Protein AF-A0A2D6QAM9-F1 (afdb_monomer_lite)

Secondary structure (DSSP, 8-state):
--HHHHTTGGGS-TTTHHHHHHHHHHHHHHHHHHHHHHSTT--HHHIIIIIHHHHHHH-HHHHHHHHHT-SSHHHHHHHHHHHTTS-HHHHHHHHHHTT-

pLDDT: mean 81.24, std 16.33, range [49.38, 95.88]

Sequence (100 aa):
MSIADMGNVDSAPGEVVKFYRELAYDRGAWAVAFMIHASPTRRVSALRDEFYPSVTELGWEAALSRFVGMQDKQELYAAFSSFLGWSIEDQLAILDDLKN

Structure (mmCIF, N/CA/C/O backbone):
data_AF-A0A2D6QAM9-F1
#
_entry.id   AF-A0A2D6QAM9-F1
#
loop_
_atom_site.group_PDB
_atom_site.id
_atom_site.type_symbol
_atom_site.label_atom_id
_atom_site.label_alt_id
_atom_site.label_comp_id
_atom_site.label_asym_id
_atom_site.label_entity_id
_atom_site.label_seq_id
_atom_site.pdbx_PDB_ins_code
_atom_site.Cartn_x
_atom_site.Cartn_y
_atom_site.Cartn_z
_atom_site.occupancy
_atom_site.B_iso_or_equiv
_atom_site.auth_seq_id
_atom_site.auth_comp_id
_atom_site.auth_asym_id
_atom_site.auth_atom_id
_atom_site.pdbx_PDB_model_num
ATOM 1 N N . MET A 1 1 ? 15.622 0.674 -9.657 1.00 49.38 1 MET A N 1
ATOM 2 C CA . MET A 1 1 ? 14.617 -0.402 -9.558 1.00 49.38 1 MET A CA 1
ATOM 3 C C . MET A 1 1 ? 13.330 0.217 -9.060 1.00 49.38 1 MET A C 1
ATOM 5 O O . MET A 1 1 ? 13.398 1.037 -8.149 1.00 49.38 1 MET A O 1
ATOM 9 N N . SER A 1 2 ? 12.203 -0.108 -9.669 1.00 55.38 2 SER A N 1
ATOM 10 C CA . SER A 1 2 ? 10.842 0.307 -9.319 1.00 55.38 2 SER A CA 1
ATOM 11 C C . SER A 1 2 ? 10.026 -0.924 -8.899 1.00 55.38 2 SER A C 1
ATOM 13 O O . SER A 1 2 ? 10.484 -2.048 -9.089 1.00 55.38 2 SER A O 1
ATOM 15 N N . ILE A 1 3 ? 8.825 -0.748 -8.336 1.00 53.31 3 ILE A N 1
ATOM 16 C CA . ILE A 1 3 ? 7.921 -1.894 -8.108 1.00 53.31 3 ILE A CA 1
ATOM 17 C C . ILE A 1 3 ? 7.495 -2.549 -9.427 1.00 53.31 3 ILE A C 1
ATOM 19 O O . ILE A 1 3 ? 7.280 -3.757 -9.459 1.00 53.31 3 ILE A O 1
ATOM 23 N N . ALA A 1 4 ? 7.441 -1.800 -10.531 1.00 57.97 4 ALA A N 1
ATOM 24 C CA . ALA A 1 4 ? 7.148 -2.378 -11.840 1.00 57.97 4 ALA A CA 1
ATOM 25 C C . ALA A 1 4 ? 8.204 -3.421 -12.256 1.00 57.97 4 ALA A C 1
ATOM 27 O O . ALA A 1 4 ? 7.856 -4.453 -12.825 1.00 57.97 4 ALA A O 1
ATOM 28 N N . ASP A 1 5 ? 9.471 -3.210 -11.881 1.00 58.66 5 ASP A N 1
ATOM 29 C CA . ASP A 1 5 ? 10.557 -4.168 -12.135 1.00 58.66 5 ASP A CA 1
ATOM 30 C C . ASP A 1 5 ? 10.408 -5.453 -11.294 1.00 58.66 5 ASP A C 1
ATOM 32 O O . ASP A 1 5 ? 10.977 -6.485 -11.641 1.00 58.66 5 ASP A O 1
ATOM 36 N N . MET A 1 6 ? 9.623 -5.415 -10.207 1.00 56.75 6 MET A N 1
ATOM 37 C CA . MET A 1 6 ? 9.343 -6.574 -9.349 1.00 56.75 6 MET A CA 1
ATOM 38 C C . MET A 1 6 ? 8.220 -7.476 -9.890 1.00 56.75 6 MET A C 1
ATOM 40 O O . MET A 1 6 ? 8.086 -8.623 -9.471 1.00 56.75 6 MET A O 1
ATOM 44 N N . GLY A 1 7 ? 7.408 -6.988 -10.832 1.00 55.06 7 GLY A N 1
ATOM 45 C CA . GLY A 1 7 ? 6.379 -7.800 -11.492 1.00 55.06 7 GLY A CA 1
ATOM 46 C C . GLY A 1 7 ? 6.939 -8.783 -12.528 1.00 55.06 7 GLY A C 1
ATOM 47 O O . GLY A 1 7 ? 6.256 -9.733 -12.892 1.00 55.06 7 GLY A O 1
ATOM 48 N N . ASN A 1 8 ? 8.183 -8.575 -12.978 1.00 55.81 8 ASN A N 1
ATOM 49 C CA . ASN A 1 8 ? 8.857 -9.350 -14.026 1.00 55.81 8 ASN A CA 1
ATOM 50 C C . ASN A 1 8 ? 10.143 -10.014 -13.500 1.00 55.81 8 ASN A C 1
ATOM 52 O O . ASN A 1 8 ? 11.212 -9.880 -14.098 1.00 55.81 8 ASN A O 1
ATOM 56 N N . VAL A 1 9 ? 10.042 -10.736 -12.377 1.00 51.72 9 VAL A N 1
ATOM 57 C CA . VAL A 1 9 ? 11.153 -11.493 -11.752 1.00 51.72 9 VAL A CA 1
ATOM 58 C C . VAL A 1 9 ? 11.946 -12.305 -12.776 1.00 51.72 9 VAL A C 1
ATOM 60 O O . VAL A 1 9 ? 13.174 -12.288 -12.760 1.00 51.72 9 VAL A O 1
ATOM 63 N N . ASP A 1 10 ? 11.245 -12.964 -13.700 1.00 51.81 10 ASP A N 1
ATOM 64 C CA . ASP A 1 10 ? 11.843 -13.862 -14.691 1.00 51.81 10 ASP A CA 1
ATOM 65 C C . ASP A 1 10 ? 12.685 -13.130 -15.754 1.00 51.81 10 ASP A C 1
ATOM 67 O O . ASP A 1 10 ? 13.416 -13.762 -16.511 1.00 51.81 10 ASP A O 1
ATOM 71 N N . SER A 1 11 ? 12.603 -11.796 -15.818 1.00 55.00 11 SER A N 1
ATOM 72 C CA . SER A 1 11 ? 13.316 -10.952 -16.792 1.00 55.00 11 SER A CA 1
ATOM 73 C C . SER A 1 11 ? 14.442 -10.111 -16.171 1.00 55.00 11 SER A C 1
ATOM 75 O O . SER A 1 11 ? 15.108 -9.358 -16.885 1.00 55.00 11 SER A O 1
ATOM 77 N N . ALA A 1 12 ? 14.649 -10.185 -14.852 1.00 54.66 12 ALA A N 1
ATOM 78 C CA . ALA A 1 12 ? 15.607 -9.330 -14.155 1.00 54.66 12 ALA A CA 1
ATOM 79 C C . ALA A 1 12 ? 17.069 -9.798 -14.37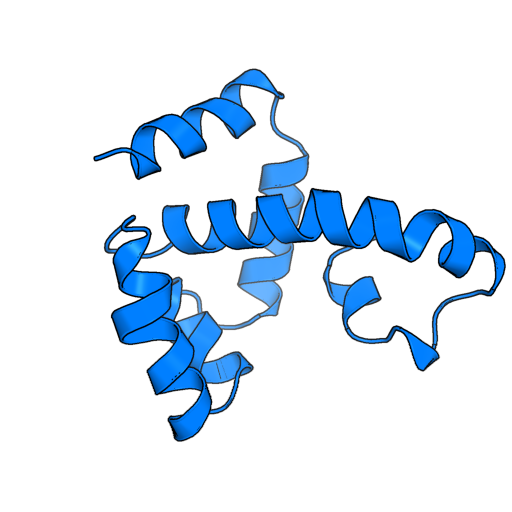4 1.00 54.66 12 ALA A C 1
ATOM 81 O O . ALA A 1 12 ? 17.352 -10.994 -14.271 1.00 54.66 12 ALA A O 1
ATOM 82 N N . PRO A 1 13 ? 18.035 -8.888 -14.634 1.00 53.47 13 PRO A N 1
ATOM 83 C CA . PRO A 1 13 ? 19.449 -9.244 -14.796 1.00 53.47 13 PRO A CA 1
ATOM 84 C C . PRO A 1 13 ? 20.012 -9.986 -13.571 1.00 53.47 13 PRO A C 1
ATOM 86 O O . PRO A 1 13 ? 19.748 -9.598 -12.436 1.00 53.47 13 PRO A O 1
ATOM 89 N N . GLY A 1 14 ? 20.837 -11.018 -13.778 1.00 55.44 14 GLY A N 1
ATOM 90 C CA . GLY A 1 14 ? 21.274 -11.954 -12.725 1.00 55.44 14 GLY A CA 1
ATOM 91 C C . GLY A 1 14 ? 21.951 -11.345 -11.483 1.00 55.44 14 GLY A C 1
ATOM 92 O O . GLY A 1 14 ? 21.875 -11.932 -10.407 1.00 55.44 14 GLY A O 1
ATOM 93 N N . GLU A 1 15 ? 22.557 -10.157 -11.578 1.00 55.06 15 GLU A N 1
ATOM 94 C CA . GLU A 1 15 ? 23.135 -9.453 -10.417 1.00 55.06 15 GLU A CA 1
ATOM 95 C C . GLU A 1 15 ? 22.072 -8.848 -9.481 1.00 55.06 15 GLU A C 1
ATOM 97 O O . GLU A 1 15 ? 22.297 -8.703 -8.279 1.00 55.06 15 GLU A O 1
ATOM 102 N N . VAL A 1 16 ? 20.881 -8.555 -10.011 1.00 51.12 16 VAL A N 1
ATOM 103 C CA . VAL A 1 16 ? 19.742 -7.995 -9.272 1.00 51.12 16 VAL A CA 1
ATOM 104 C C . VAL A 1 16 ? 19.087 -9.045 -8.370 1.00 51.12 16 VAL A C 1
ATOM 106 O O . VAL A 1 16 ? 18.604 -8.710 -7.289 1.00 51.12 16 VAL A O 1
ATOM 109 N N . VAL A 1 17 ? 19.148 -10.325 -8.753 1.00 52.94 17 VAL A N 1
ATOM 110 C CA . VAL A 1 17 ? 18.542 -11.464 -8.036 1.00 52.94 17 VAL A CA 1
ATOM 111 C C . VAL A 1 17 ? 19.042 -11.578 -6.590 1.00 52.94 17 VAL A C 1
ATOM 113 O O . VAL A 1 17 ? 18.275 -11.931 -5.696 1.00 52.94 17 VAL A O 1
ATOM 116 N N . LYS A 1 18 ? 20.310 -11.229 -6.328 1.00 51.66 18 LYS A N 1
ATOM 117 C CA . LYS A 1 18 ? 20.921 -11.354 -4.994 1.00 51.66 18 LYS A CA 1
ATOM 118 C C . LYS A 1 18 ? 20.320 -10.390 -3.965 1.00 51.66 18 LYS A C 1
ATOM 120 O O . LYS A 1 18 ? 20.149 -10.770 -2.813 1.00 51.66 18 LYS A O 1
ATOM 125 N N . PHE A 1 19 ? 19.974 -9.177 -4.389 1.00 50.94 19 PHE A N 1
ATOM 126 C CA . PHE A 1 19 ? 19.346 -8.157 -3.538 1.00 50.94 19 PHE A CA 1
ATOM 127 C C . PHE A 1 19 ? 17.827 -8.102 -3.717 1.00 50.94 19 PHE A C 1
ATOM 129 O O . PHE A 1 19 ? 17.142 -7.394 -2.985 1.00 50.94 19 PHE A O 1
ATOM 136 N N . TYR A 1 20 ? 17.293 -8.869 -4.671 1.00 53.59 20 TYR A N 1
ATOM 137 C CA . TYR A 1 20 ? 15.881 -8.900 -5.028 1.00 53.59 20 TYR A CA 1
ATOM 138 C C . TYR A 1 20 ? 14.988 -9.208 -3.833 1.00 53.59 20 TYR A C 1
ATOM 140 O O . TYR A 1 20 ? 13.964 -8.568 -3.652 1.00 53.59 20 TYR A O 1
ATOM 148 N N . ARG A 1 21 ? 15.393 -10.156 -2.985 1.00 53.44 21 ARG A N 1
ATOM 149 C CA . ARG A 1 21 ? 14.625 -10.546 -1.802 1.00 53.44 21 ARG A CA 1
ATOM 150 C C . ARG A 1 21 ? 14.540 -9.408 -0.783 1.00 53.44 21 ARG A C 1
ATOM 152 O O . ARG A 1 21 ? 13.449 -9.096 -0.334 1.00 53.44 21 ARG A O 1
ATOM 159 N N . GLU A 1 22 ? 15.662 -8.784 -0.443 1.00 55.59 22 GLU A N 1
ATOM 160 C CA . GLU A 1 22 ? 15.716 -7.684 0.534 1.00 55.59 22 GLU A CA 1
ATOM 161 C C . GLU A 1 22 ? 14.977 -6.448 0.010 1.00 55.59 22 GLU A C 1
ATOM 163 O O . GLU A 1 22 ? 14.102 -5.917 0.686 1.00 55.59 22 GLU A O 1
ATOM 168 N N . LEU A 1 23 ? 15.209 -6.081 -1.256 1.00 58.62 23 LEU A N 1
ATOM 169 C CA . LEU A 1 23 ? 14.472 -5.010 -1.927 1.00 58.62 23 LEU A CA 1
ATOM 170 C C . LEU A 1 23 ? 12.977 -5.316 -2.022 1.00 58.62 23 LEU A C 1
ATOM 172 O O . LEU A 1 23 ? 12.172 -4.407 -1.849 1.00 58.62 23 LEU A O 1
ATOM 176 N N . ALA A 1 24 ? 12.592 -6.567 -2.277 1.00 60.69 24 ALA A N 1
ATOM 177 C CA . ALA A 1 24 ? 11.193 -6.961 -2.345 1.00 60.69 24 ALA A CA 1
ATOM 178 C C . ALA A 1 24 ? 10.513 -6.967 -0.976 1.00 60.69 24 ALA A C 1
ATOM 180 O O . ALA A 1 24 ? 9.351 -6.581 -0.894 1.00 60.69 24 ALA A O 1
ATOM 181 N N . TYR A 1 25 ? 11.207 -7.372 0.089 1.00 58.97 25 TYR A N 1
ATOM 182 C CA . TYR A 1 25 ? 10.654 -7.348 1.443 1.00 58.97 25 TYR A CA 1
ATOM 183 C C . TYR A 1 25 ? 10.525 -5.917 1.974 1.00 58.97 25 TYR A C 1
ATOM 185 O O . TYR A 1 25 ? 9.453 -5.566 2.466 1.00 58.97 25 TYR A O 1
ATOM 193 N N . ASP A 1 26 ? 11.540 -5.071 1.791 1.00 68.69 26 ASP A N 1
ATOM 194 C CA . ASP A 1 26 ? 11.490 -3.680 2.253 1.00 68.69 26 ASP A CA 1
ATOM 195 C C . ASP A 1 26 ? 10.483 -2.859 1.442 1.00 68.69 26 ASP A C 1
ATOM 197 O O . ASP A 1 26 ? 9.623 -2.170 1.993 1.00 68.69 26 ASP A O 1
ATOM 201 N N . ARG A 1 27 ? 10.525 -2.964 0.109 1.00 79.31 27 ARG A N 1
ATOM 202 C CA . ARG A 1 27 ? 9.597 -2.219 -0.754 1.00 79.31 27 ARG A CA 1
ATOM 203 C C . ARG A 1 27 ? 8.202 -2.807 -0.740 1.00 79.31 27 ARG A C 1
ATOM 205 O O . ARG A 1 27 ? 7.251 -2.056 -0.896 1.00 79.31 27 ARG A O 1
ATOM 212 N N . GLY A 1 28 ? 8.069 -4.116 -0.549 1.00 82.56 28 GLY A N 1
ATOM 213 C CA . GLY A 1 28 ? 6.779 -4.785 -0.425 1.00 82.56 28 GLY A CA 1
ATOM 214 C C . GLY A 1 28 ? 6.044 -4.366 0.843 1.00 82.56 28 GLY A C 1
ATOM 215 O O . GLY A 1 28 ? 4.858 -4.056 0.776 1.00 82.56 28 GLY A O 1
ATOM 216 N N . ALA A 1 29 ? 6.744 -4.269 1.978 1.00 88.75 29 ALA A N 1
ATOM 217 C CA . ALA A 1 29 ? 6.155 -3.754 3.213 1.00 88.75 29 ALA A CA 1
ATOM 218 C C . ALA A 1 29 ? 5.679 -2.302 3.046 1.00 88.75 29 ALA A C 1
ATOM 220 O O . ALA A 1 29 ? 4.532 -1.984 3.371 1.00 88.75 29 ALA A O 1
ATOM 221 N N . TRP A 1 30 ? 6.517 -1.443 2.457 1.00 91.69 30 TRP A N 1
ATOM 222 C CA . TRP A 1 30 ? 6.138 -0.065 2.150 1.00 91.69 30 TRP A CA 1
ATOM 223 C C . TRP A 1 30 ? 5.003 0.037 1.131 1.00 91.69 30 TRP A C 1
ATOM 225 O O . TRP A 1 30 ? 4.140 0.893 1.286 1.00 91.69 30 TRP A O 1
ATOM 235 N N . ALA A 1 31 ? 4.950 -0.842 0.128 1.00 90.19 31 ALA A N 1
ATOM 236 C CA . ALA A 1 31 ? 3.857 -0.882 -0.840 1.00 90.19 31 ALA A CA 1
ATOM 237 C C . ALA A 1 31 ? 2.522 -1.179 -0.160 1.00 90.19 31 ALA A C 1
ATOM 239 O O . ALA A 1 31 ? 1.534 -0.507 -0.433 1.00 90.19 31 ALA A O 1
ATOM 240 N N . VAL A 1 32 ? 2.498 -2.150 0.758 1.00 92.00 32 VAL A N 1
ATOM 241 C CA . VAL A 1 32 ? 1.294 -2.488 1.525 1.00 92.00 32 VAL A CA 1
ATOM 242 C C . VAL A 1 32 ? 0.875 -1.321 2.417 1.00 92.00 32 VAL A C 1
ATOM 244 O O . VAL A 1 32 ? -0.292 -0.935 2.396 1.00 92.00 32 VAL A O 1
ATOM 247 N N . ALA A 1 33 ? 1.811 -0.721 3.158 1.00 93.94 33 ALA A N 1
ATOM 248 C CA . ALA A 1 33 ? 1.523 0.443 3.995 1.00 93.94 33 ALA A CA 1
ATOM 249 C C . ALA A 1 33 ? 0.980 1.620 3.167 1.00 93.94 33 ALA A C 1
ATOM 251 O O . ALA A 1 33 ? -0.042 2.207 3.518 1.00 93.94 33 ALA A O 1
ATOM 252 N N . PHE A 1 34 ? 1.614 1.910 2.030 1.00 94.00 34 PHE A N 1
ATOM 253 C CA . PHE A 1 34 ? 1.189 2.951 1.104 1.00 94.00 34 PHE A CA 1
ATOM 254 C C . PHE A 1 34 ? -0.192 2.665 0.508 1.00 94.00 34 PHE A C 1
ATOM 256 O O . PHE A 1 34 ? -1.035 3.553 0.491 1.00 94.00 34 PHE A O 1
ATOM 263 N N . MET A 1 35 ? -0.462 1.430 0.073 1.00 94.38 35 MET A N 1
ATOM 264 C CA . MET A 1 35 ? -1.778 1.030 -0.438 1.00 94.38 35 MET A CA 1
ATOM 265 C C . MET A 1 35 ? -2.879 1.250 0.599 1.00 94.38 35 MET A C 1
ATOM 267 O O . MET A 1 35 ? -3.938 1.773 0.264 1.00 94.38 35 MET A O 1
ATOM 271 N N . ILE A 1 36 ? -2.639 0.875 1.859 1.00 95.12 36 ILE A N 1
ATOM 272 C CA . ILE A 1 36 ? -3.613 1.104 2.930 1.00 95.12 36 ILE A CA 1
ATOM 273 C C . ILE A 1 36 ? -3.776 2.610 3.164 1.00 95.12 36 ILE A C 1
ATOM 275 O O . ILE A 1 36 ? -4.904 3.085 3.213 1.00 95.12 36 ILE A O 1
ATOM 279 N N . HIS A 1 37 ? -2.689 3.376 3.250 1.00 95.06 37 HIS A N 1
ATOM 280 C CA . HIS A 1 37 ? -2.746 4.826 3.466 1.00 95.06 37 HIS A CA 1
ATOM 281 C C . HIS A 1 37 ? -3.453 5.585 2.325 1.00 95.06 37 HIS A C 1
ATOM 283 O O . HIS A 1 37 ? -4.181 6.551 2.572 1.00 95.06 37 HIS A O 1
ATOM 289 N N . ALA A 1 38 ? -3.261 5.137 1.083 1.00 93.69 38 ALA A N 1
ATOM 290 C CA . ALA A 1 38 ? -3.921 5.672 -0.104 1.00 93.69 38 ALA A CA 1
ATOM 291 C C . ALA A 1 38 ? -5.396 5.252 -0.198 1.00 93.69 38 ALA A C 1
ATOM 293 O O . ALA A 1 38 ? -6.189 5.951 -0.824 1.00 93.69 38 ALA A O 1
ATOM 294 N N . SER A 1 39 ? -5.777 4.131 0.426 1.00 93.75 39 SER A N 1
ATOM 295 C CA . SER A 1 39 ? -7.168 3.681 0.428 1.00 93.75 39 SER A CA 1
ATOM 296 C C . SER A 1 39 ? -8.081 4.690 1.142 1.00 93.75 39 SER A C 1
ATOM 298 O O . SER A 1 39 ? -7.676 5.292 2.143 1.00 93.75 39 SER A O 1
ATOM 300 N N . PRO A 1 40 ? -9.346 4.838 0.709 1.00 90.88 40 PRO A N 1
ATOM 301 C CA . PRO A 1 40 ? -10.291 5.750 1.354 1.00 90.88 40 PRO A CA 1
ATOM 302 C C . PRO A 1 40 ? -10.514 5.464 2.842 1.00 90.88 40 PRO A C 1
ATOM 304 O O . PRO A 1 40 ? -10.810 6.375 3.611 1.00 90.88 40 PRO A O 1
ATOM 307 N N . THR A 1 41 ? -10.406 4.197 3.252 1.00 90.62 41 THR A N 1
ATOM 308 C CA . THR A 1 41 ? -10.681 3.780 4.630 1.00 90.62 41 THR A CA 1
ATOM 309 C C . THR A 1 41 ? -9.471 3.933 5.539 1.00 90.62 41 THR A C 1
ATOM 311 O O . THR A 1 41 ? -9.664 4.087 6.739 1.00 90.62 41 THR A O 1
ATOM 314 N N . ARG A 1 42 ? -8.246 3.876 4.994 1.00 92.62 42 ARG A N 1
ATOM 315 C CA . ARG A 1 42 ? -6.977 3.871 5.746 1.00 92.62 42 ARG A CA 1
ATOM 316 C C . ARG A 1 42 ? -6.873 2.789 6.819 1.00 92.62 42 ARG A C 1
ATOM 318 O O . ARG A 1 42 ? -6.087 2.902 7.752 1.00 92.62 42 ARG A O 1
ATOM 325 N N . ARG A 1 43 ? -7.644 1.710 6.684 1.00 91.88 43 ARG A N 1
ATOM 326 C CA . ARG A 1 43 ? -7.723 0.649 7.693 1.00 91.88 43 ARG A CA 1
ATOM 327 C C . ARG A 1 43 ? -6.999 -0.596 7.232 1.00 91.88 43 ARG A C 1
ATOM 329 O O . ARG A 1 43 ? -7.302 -1.150 6.178 1.00 91.88 43 ARG A O 1
ATOM 336 N N . VAL A 1 44 ? -6.136 -1.123 8.096 1.00 92.69 44 VAL A N 1
ATOM 337 C CA . VAL A 1 44 ? -5.456 -2.406 7.862 1.00 92.69 44 VAL A CA 1
ATOM 338 C C . VAL A 1 44 ? -6.467 -3.537 7.640 1.00 92.69 44 VAL A C 1
ATOM 340 O O . VAL A 1 44 ? -6.252 -4.402 6.792 1.00 92.69 44 VAL A O 1
ATOM 343 N N . SER A 1 45 ? -7.609 -3.515 8.340 1.00 93.62 45 SER A N 1
ATOM 344 C CA . SER A 1 45 ? -8.656 -4.526 8.147 1.00 93.62 45 SER A CA 1
ATOM 345 C C . SER A 1 45 ? -9.255 -4.502 6.740 1.00 93.62 45 SER A C 1
ATOM 347 O O . SER A 1 45 ? -9.581 -5.566 6.228 1.00 93.62 45 SER A O 1
ATOM 349 N N . ALA A 1 46 ? -9.337 -3.342 6.078 1.00 93.88 46 ALA A N 1
ATOM 350 C CA . ALA A 1 46 ? -9.887 -3.233 4.725 1.00 93.88 46 ALA A CA 1
ATOM 351 C C . ALA A 1 46 ? -9.017 -3.952 3.680 1.00 93.88 46 ALA A C 1
ATOM 353 O O . ALA A 1 46 ? -9.536 -4.488 2.704 1.00 93.88 46 ALA A O 1
ATOM 354 N N . LEU A 1 47 ? -7.704 -4.072 3.910 1.00 93.19 47 LEU A N 1
ATOM 355 C CA . LEU A 1 47 ? -6.852 -4.898 3.051 1.00 93.19 47 LEU A CA 1
ATOM 356 C C . LEU A 1 47 ? -7.298 -6.374 3.077 1.00 93.19 47 LEU A C 1
ATOM 358 O O . LEU A 1 47 ? -7.362 -7.033 2.040 1.00 93.19 47 LEU A O 1
ATOM 362 N N . ARG A 1 48 ? -7.633 -6.894 4.265 1.00 93.50 48 ARG A N 1
ATOM 363 C CA . ARG A 1 48 ? -8.112 -8.273 4.452 1.00 93.50 48 ARG A CA 1
ATOM 364 C C . ARG A 1 48 ? -9.556 -8.457 3.995 1.00 93.50 48 ARG A C 1
ATOM 366 O O . ARG A 1 48 ? -9.851 -9.440 3.326 1.00 93.50 48 ARG A O 1
ATOM 373 N N . ASP A 1 49 ? -10.426 -7.541 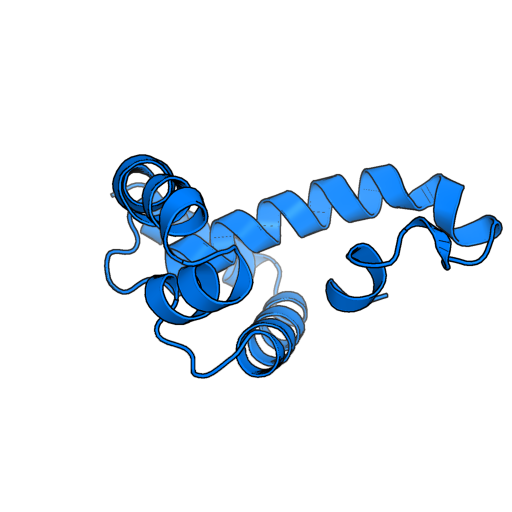4.397 1.00 95.12 49 ASP A N 1
ATOM 374 C CA . ASP A 1 49 ? -11.878 -7.700 4.308 1.00 95.12 49 ASP A CA 1
ATOM 375 C C . ASP A 1 49 ? -12.449 -7.211 2.971 1.00 95.12 49 ASP A C 1
ATOM 377 O O . ASP A 1 49 ? -13.537 -7.635 2.589 1.00 95.12 49 ASP A O 1
ATOM 381 N N . GLU A 1 50 ? -11.725 -6.351 2.248 1.00 94.81 50 GLU A N 1
ATOM 382 C CA . GLU A 1 50 ? -12.195 -5.739 0.999 1.00 94.81 50 GLU A CA 1
ATOM 383 C C . GLU A 1 50 ? -11.250 -6.044 -0.171 1.00 94.81 50 GLU A C 1
ATOM 385 O O . GLU A 1 50 ? -11.680 -6.610 -1.179 1.00 94.81 50 GLU A O 1
ATOM 390 N N . PHE A 1 51 ? -9.951 -5.735 -0.042 1.00 95.06 51 PHE A N 1
ATOM 391 C CA . PHE A 1 51 ? -9.006 -5.888 -1.154 1.00 95.06 51 PHE A CA 1
ATOM 392 C C . PHE A 1 51 ? -8.828 -7.351 -1.578 1.00 95.06 51 PHE A C 1
ATOM 394 O O . PHE A 1 51 ? -9.141 -7.680 -2.722 1.00 95.06 51 PHE A O 1
ATOM 401 N N . TYR A 1 52 ? -8.374 -8.248 -0.694 1.00 93.94 52 TYR A N 1
ATOM 402 C CA . TYR A 1 52 ? -8.116 -9.644 -1.086 1.00 93.94 52 TYR A CA 1
ATOM 403 C C . TYR A 1 52 ? -9.350 -10.388 -1.635 1.00 93.94 52 TYR A C 1
ATOM 405 O O . TYR A 1 52 ? -9.202 -11.090 -2.640 1.00 93.94 52 TYR A O 1
ATOM 413 N N . PRO A 1 53 ? -10.566 -10.227 -1.073 1.00 95.88 53 PRO A N 1
ATOM 414 C CA . PRO A 1 53 ? -11.776 -10.760 -1.694 1.00 95.88 53 PRO A CA 1
ATOM 415 C C . PRO A 1 53 ? -11.986 -10.223 -3.115 1.00 95.88 53 PRO A C 1
ATOM 417 O O . PRO A 1 53 ? -12.178 -11.008 -4.043 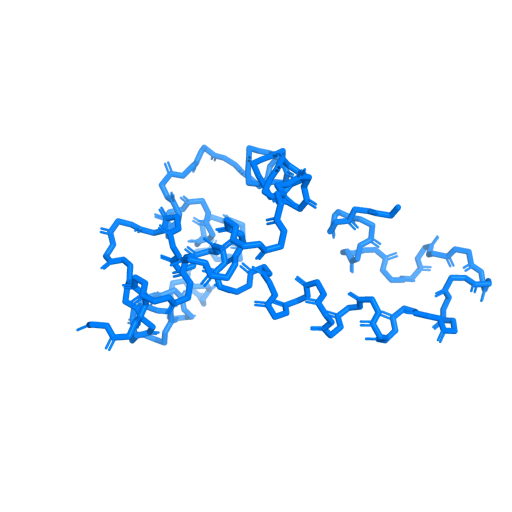1.00 95.88 53 PRO A O 1
ATOM 420 N N . SER A 1 54 ? -11.838 -8.909 -3.319 1.00 94.69 54 SER A N 1
ATOM 421 C CA . SER A 1 54 ? -12.026 -8.292 -4.638 1.00 94.69 54 SER A CA 1
ATOM 422 C C . SER A 1 54 ? -11.001 -8.744 -5.685 1.00 94.69 54 SER A C 1
ATOM 424 O O . SER A 1 54 ? -11.331 -8.795 -6.867 1.00 94.69 54 SER A O 1
ATOM 426 N N . VAL A 1 55 ? -9.787 -9.146 -5.280 1.00 94.12 55 VAL A N 1
ATOM 427 C CA . VAL A 1 55 ? -8.784 -9.725 -6.195 1.00 94.12 55 VAL A CA 1
ATOM 428 C C . VAL A 1 55 ? -9.302 -11.013 -6.836 1.00 94.12 55 VAL A C 1
ATOM 430 O O . VAL A 1 55 ? -9.049 -11.250 -8.017 1.00 94.12 55 VAL A O 1
ATOM 433 N N . THR A 1 56 ? -10.052 -11.823 -6.085 1.00 89.69 56 THR A N 1
ATOM 434 C CA . THR A 1 56 ? -10.630 -13.079 -6.592 1.00 89.69 56 THR A CA 1
ATOM 435 C C . THR A 1 56 ? -11.729 -12.816 -7.624 1.00 89.69 56 THR A C 1
ATOM 437 O O . THR A 1 56 ? -11.894 -13.591 -8.561 1.00 89.69 56 THR A O 1
ATOM 440 N N . GLU A 1 57 ? -12.464 -11.713 -7.473 1.00 91.44 57 GLU A N 1
ATOM 441 C CA . GLU A 1 57 ? -13.604 -11.362 -8.327 1.00 91.44 57 GLU A CA 1
ATOM 442 C C . GLU A 1 57 ? -13.210 -10.549 -9.568 1.00 91.44 57 GLU A C 1
ATOM 444 O O . GLU A 1 57 ? -13.733 -10.780 -10.656 1.00 91.44 57 GLU A O 1
ATOM 449 N N . LEU A 1 58 ? -12.302 -9.583 -9.410 1.00 92.00 58 LEU A N 1
ATOM 450 C CA . LEU A 1 58 ? -11.982 -8.566 -10.420 1.00 92.00 58 LEU A CA 1
ATOM 451 C C . LEU A 1 58 ? -10.620 -8.786 -11.089 1.00 92.00 58 LEU A C 1
ATOM 453 O O . LEU A 1 58 ? -10.306 -8.139 -12.088 1.00 92.00 58 LEU A O 1
ATOM 457 N N . GLY A 1 59 ? -9.794 -9.668 -10.528 1.00 90.69 59 GLY A N 1
ATOM 458 C CA . GLY A 1 59 ? -8.371 -9.719 -10.830 1.00 90.69 59 GLY A CA 1
ATOM 459 C C . GLY A 1 59 ? -7.591 -8.606 -10.123 1.00 90.69 59 GLY A C 1
ATOM 460 O O . GLY A 1 59 ? -8.138 -7.598 -9.670 1.00 90.69 59 GLY A O 1
ATOM 461 N N . TRP A 1 60 ? -6.277 -8.803 -10.016 1.00 87.81 60 TR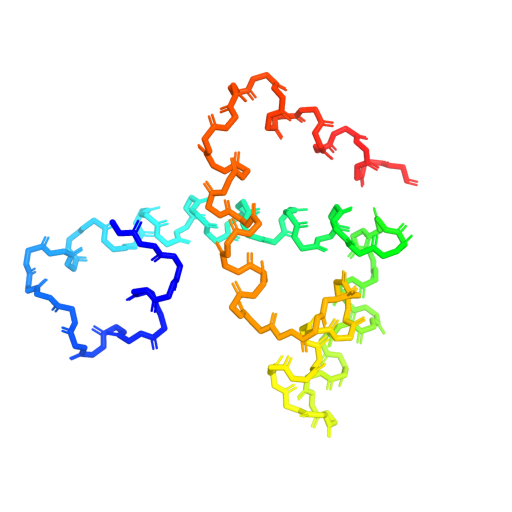P A N 1
ATOM 462 C CA . TRP A 1 60 ? -5.413 -7.983 -9.162 1.00 87.81 60 TRP A CA 1
ATOM 463 C C . TRP A 1 60 ? -5.400 -6.492 -9.541 1.00 87.81 60 TRP A C 1
ATOM 465 O O . TRP A 1 60 ? -5.501 -5.647 -8.658 1.00 87.81 60 TRP A O 1
ATOM 475 N N . GLU A 1 61 ? -5.314 -6.155 -10.833 1.00 89.25 61 GLU A N 1
ATOM 476 C CA . GLU A 1 61 ? -5.147 -4.762 -11.282 1.00 89.25 61 GLU A CA 1
ATOM 477 C C . GLU A 1 61 ? -6.401 -3.927 -11.022 1.00 89.25 61 GLU A C 1
ATOM 479 O O . GLU A 1 61 ? -6.319 -2.832 -10.471 1.00 89.25 61 GLU A O 1
ATOM 484 N N . ALA A 1 62 ? -7.573 -4.468 -11.360 1.00 91.00 62 ALA A N 1
ATOM 485 C CA . ALA A 1 62 ? -8.844 -3.789 -11.139 1.00 91.00 62 ALA A CA 1
ATOM 486 C C . ALA A 1 62 ? -9.179 -3.681 -9.642 1.00 91.00 62 ALA A C 1
ATOM 488 O O . ALA A 1 62 ? -9.669 -2.643 -9.195 1.00 91.00 62 ALA A O 1
ATOM 489 N N . ALA A 1 63 ? -8.877 -4.723 -8.859 1.00 94.38 63 ALA A N 1
ATOM 490 C CA . ALA A 1 63 ? -9.002 -4.693 -7.404 1.00 94.38 63 ALA A CA 1
ATOM 491 C C . ALA A 1 63 ? -8.105 -3.618 -6.775 1.00 94.38 63 ALA A C 1
ATOM 493 O O . ALA A 1 63 ? -8.546 -2.881 -5.896 1.00 94.38 63 ALA A O 1
ATOM 494 N N . LEU A 1 64 ? -6.866 -3.493 -7.258 1.00 91.75 64 LEU A N 1
ATOM 495 C CA . LEU A 1 64 ? -5.905 -2.503 -6.788 1.00 91.75 64 LEU A CA 1
ATOM 496 C C . LEU A 1 64 ? -6.383 -1.080 -7.063 1.00 91.75 64 LEU A C 1
ATOM 498 O O . LEU A 1 64 ? -6.544 -0.318 -6.113 1.00 91.75 64 LEU A O 1
ATOM 502 N N . SER A 1 65 ? -6.666 -0.750 -8.328 1.00 92.69 65 SER A N 1
ATOM 503 C CA . SER A 1 65 ? -7.195 0.560 -8.734 1.00 92.69 65 SER A CA 1
ATOM 504 C C . SER A 1 65 ? -8.411 0.955 -7.901 1.00 92.69 65 SER A C 1
ATOM 506 O O . SER A 1 65 ? -8.479 2.059 -7.361 1.00 92.69 65 SER A O 1
ATOM 508 N N . ARG A 1 66 ? -9.346 0.015 -7.714 1.00 94.06 66 ARG A N 1
ATOM 509 C CA . ARG A 1 66 ? -10.540 0.229 -6.895 1.00 94.06 66 ARG A CA 1
ATOM 510 C C . ARG A 1 66 ? -10.205 0.489 -5.426 1.00 94.06 66 ARG A C 1
ATOM 512 O O . ARG A 1 66 ? -10.804 1.378 -4.831 1.00 94.06 66 ARG A O 1
ATOM 519 N N . PHE A 1 67 ? -9.296 -0.286 -4.842 1.00 94.81 67 PHE A N 1
ATOM 520 C CA . PHE A 1 67 ? -8.957 -0.195 -3.423 1.00 94.81 67 PHE A CA 1
ATOM 521 C C . PHE A 1 67 ? -8.248 1.117 -3.069 1.00 94.81 67 PHE A C 1
ATOM 523 O O . PHE A 1 67 ? -8.554 1.716 -2.040 1.00 94.81 67 PHE A O 1
ATOM 530 N N . VAL A 1 68 ? -7.342 1.588 -3.931 1.00 94.12 68 VAL A N 1
ATOM 531 C CA . VAL A 1 68 ? -6.605 2.847 -3.716 1.00 94.12 68 VAL A CA 1
ATOM 532 C C . VAL A 1 68 ? -7.296 4.077 -4.317 1.00 94.12 68 VAL A C 1
ATOM 534 O O . VAL A 1 68 ? -6.828 5.193 -4.127 1.00 94.12 68 VAL A O 1
ATOM 537 N N . GLY A 1 69 ? -8.402 3.894 -5.048 1.00 92.94 69 GLY A N 1
ATOM 538 C CA . GLY A 1 69 ? -9.129 4.986 -5.702 1.00 92.94 69 GLY A CA 1
ATOM 539 C C . GLY A 1 69 ? -8.376 5.639 -6.868 1.00 92.94 69 GLY A C 1
ATOM 540 O O . GLY A 1 69 ? -8.623 6.806 -7.165 1.00 92.94 69 GLY A O 1
ATOM 541 N N . MET A 1 70 ? -7.469 4.907 -7.517 1.00 93.06 70 MET A N 1
ATOM 542 C CA . MET A 1 70 ? -6.656 5.375 -8.649 1.00 93.06 70 MET A CA 1
ATOM 543 C C . MET A 1 70 ? -7.152 4.759 -9.960 1.00 93.06 70 MET A C 1
ATOM 545 O O . MET A 1 70 ? -7.788 3.705 -9.960 1.00 93.06 70 MET A O 1
ATOM 549 N N . GLN A 1 71 ? -6.876 5.414 -11.087 1.00 89.81 71 GLN A N 1
ATOM 550 C CA . GLN A 1 71 ? -7.327 4.974 -12.408 1.00 89.81 71 GLN A CA 1
ATOM 551 C C . GLN A 1 71 ? -6.695 3.634 -12.795 1.00 89.81 71 GLN A C 1
ATOM 553 O O . GLN A 1 71 ? -7.389 2.708 -13.217 1.00 89.81 71 GLN A O 1
ATOM 558 N N . ASP A 1 72 ? -5.385 3.499 -12.606 1.00 85.00 72 ASP A N 1
ATOM 559 C CA . ASP A 1 72 ? -4.620 2.323 -13.009 1.00 85.00 72 ASP A CA 1
ATOM 560 C C . ASP A 1 72 ? -3.388 2.080 -12.119 1.00 85.00 72 ASP A C 1
ATOM 562 O O . ASP A 1 72 ? -3.046 2.851 -11.216 1.00 85.00 72 ASP A O 1
ATOM 566 N N . LYS A 1 73 ? -2.702 0.961 -12.375 1.00 82.00 73 LYS A N 1
ATOM 567 C CA . LYS A 1 73 ? -1.462 0.600 -11.675 1.00 82.00 73 LYS A CA 1
ATOM 568 C C . LYS A 1 73 ? -0.315 1.575 -11.962 1.00 82.00 73 LYS A C 1
ATOM 570 O O . LYS A 1 73 ? 0.610 1.655 -11.161 1.00 82.00 73 LYS A O 1
ATOM 575 N N . GLN A 1 74 ? -0.333 2.291 -13.086 1.00 83.44 74 GLN A N 1
ATOM 576 C CA . GLN A 1 74 ? 0.712 3.243 -13.453 1.00 83.44 74 GLN A CA 1
ATOM 577 C C . GLN A 1 74 ? 0.632 4.490 -12.572 1.00 83.44 74 GLN A C 1
ATOM 579 O O . GLN A 1 74 ? 1.669 4.953 -12.096 1.00 83.44 74 GLN A O 1
ATOM 584 N N . GLU A 1 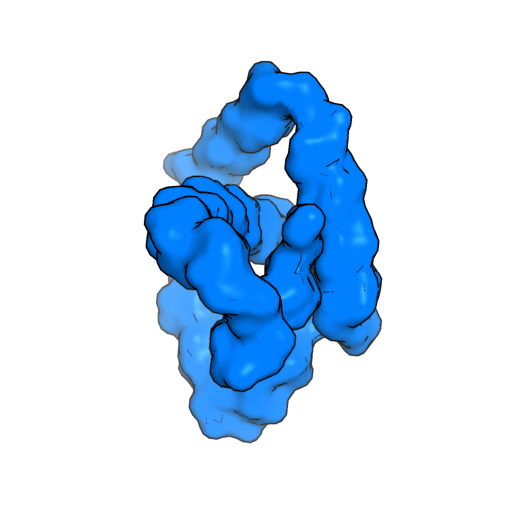75 ? -0.577 4.978 -12.293 1.00 87.88 75 GLU A N 1
ATOM 585 C CA . GLU A 1 75 ? -0.817 6.042 -11.318 1.00 87.88 75 GLU A CA 1
ATOM 586 C C . GLU A 1 75 ? -0.318 5.630 -9.927 1.00 87.88 75 GLU A C 1
ATOM 588 O O . GLU A 1 75 ? 0.431 6.379 -9.292 1.00 87.88 75 GLU A O 1
ATOM 593 N N . LEU A 1 76 ? -0.608 4.394 -9.502 1.00 86.31 76 LEU A N 1
ATOM 594 C CA . LEU A 1 76 ? -0.077 3.853 -8.250 1.00 86.31 76 LEU A CA 1
ATOM 595 C C . LEU A 1 76 ? 1.455 3.803 -8.245 1.00 86.31 76 LEU A C 1
ATOM 597 O O . LEU A 1 76 ? 2.078 4.203 -7.264 1.00 86.31 76 LEU A O 1
ATOM 601 N N . TYR A 1 77 ? 2.083 3.310 -9.313 1.00 84.31 77 TYR A N 1
ATOM 602 C CA . TYR A 1 77 ? 3.542 3.215 -9.386 1.00 84.31 77 TYR A CA 1
ATOM 603 C C . TYR A 1 77 ? 4.212 4.587 -9.355 1.00 84.31 77 TYR A C 1
ATOM 605 O O . TYR A 1 77 ? 5.245 4.736 -8.698 1.00 84.31 77 TYR A O 1
ATOM 613 N N . ALA A 1 78 ? 3.627 5.586 -10.016 1.00 86.56 78 ALA A N 1
ATOM 614 C CA . ALA A 1 78 ? 4.107 6.959 -9.958 1.00 86.56 78 ALA A CA 1
ATOM 615 C C . ALA A 1 78 ? 3.985 7.521 -8.534 1.00 86.56 78 ALA A C 1
ATOM 617 O O . ALA A 1 78 ? 4.976 7.995 -7.978 1.00 86.56 78 ALA A O 1
ATOM 618 N N . ALA A 1 79 ? 2.810 7.385 -7.912 1.00 89.81 79 ALA A N 1
ATOM 619 C CA . ALA A 1 79 ? 2.559 7.873 -6.560 1.00 89.81 79 ALA A CA 1
ATOM 620 C C . ALA A 1 7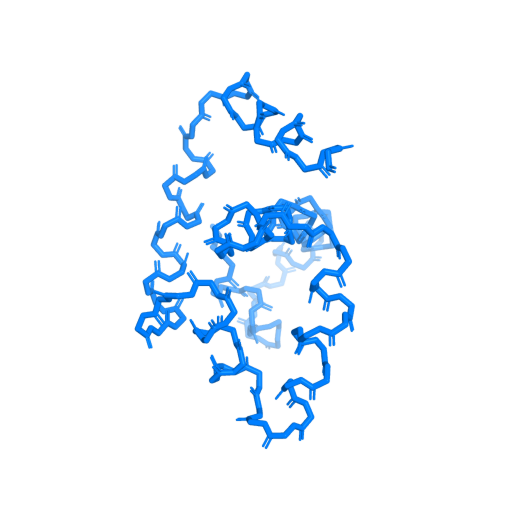9 ? 3.459 7.183 -5.519 1.00 89.81 79 ALA A C 1
ATOM 622 O O . ALA A 1 79 ? 4.050 7.845 -4.666 1.00 89.81 79 ALA A O 1
ATOM 623 N N . PHE A 1 80 ? 3.648 5.868 -5.639 1.00 90.19 80 PHE A N 1
ATOM 624 C CA . PHE A 1 80 ? 4.541 5.109 -4.770 1.00 90.19 80 PHE A CA 1
ATOM 625 C C . PHE A 1 80 ? 6.015 5.486 -4.977 1.00 90.19 80 PHE A C 1
ATOM 627 O O . PHE A 1 80 ? 6.775 5.592 -4.016 1.00 90.19 80 PHE A O 1
ATOM 634 N N . SER A 1 81 ? 6.439 5.739 -6.219 1.00 87.19 81 SER A N 1
ATOM 635 C CA . SER A 1 81 ? 7.795 6.228 -6.484 1.00 87.19 81 SER A CA 1
ATOM 636 C C . SER A 1 81 ? 8.033 7.608 -5.872 1.00 87.19 81 SER A C 1
ATOM 638 O O . SER A 1 81 ? 9.135 7.865 -5.392 1.00 87.19 81 SER A O 1
ATOM 640 N N . SER A 1 82 ? 7.030 8.491 -5.884 1.00 90.88 82 SER A N 1
ATOM 641 C CA . SER A 1 82 ? 7.104 9.785 -5.201 1.00 90.88 82 SER A CA 1
ATOM 642 C C . SER A 1 82 ? 7.176 9.618 -3.685 1.00 90.88 82 SER A C 1
ATOM 644 O O . SER A 1 82 ? 8.009 10.264 -3.056 1.00 90.88 82 SER A O 1
ATOM 646 N N . PHE A 1 83 ? 6.370 8.717 -3.118 1.00 92.38 83 PHE A N 1
ATOM 647 C CA . PHE A 1 83 ? 6.388 8.374 -1.695 1.00 92.38 83 PHE A CA 1
ATOM 648 C C . PHE A 1 83 ? 7.770 7.897 -1.223 1.00 92.38 83 PHE A C 1
ATOM 650 O O . PHE A 1 83 ? 8.284 8.385 -0.222 1.00 92.38 83 PHE A O 1
ATOM 657 N N . LEU A 1 84 ? 8.428 7.011 -1.978 1.00 88.62 84 LEU A N 1
ATOM 658 C CA . LEU A 1 84 ? 9.779 6.543 -1.641 1.00 88.62 84 LEU A CA 1
ATOM 659 C C . LEU A 1 84 ? 10.848 7.649 -1.685 1.00 88.62 84 LEU A C 1
ATOM 661 O O . LEU A 1 84 ? 11.948 7.453 -1.171 1.00 88.62 84 LEU A O 1
ATOM 665 N N . GLY A 1 85 ? 10.550 8.786 -2.319 1.00 87.88 85 GLY A N 1
ATOM 666 C CA . GLY A 1 85 ? 11.411 9.966 -2.336 1.00 87.88 85 GLY A CA 1
ATOM 667 C C . GLY A 1 85 ? 11.215 10.908 -1.144 1.00 87.88 85 GLY A C 1
ATOM 668 O O . GLY A 1 85 ? 11.949 11.889 -1.040 1.00 87.88 85 GLY A O 1
ATOM 669 N N . TRP A 1 86 ? 10.233 10.657 -0.273 1.00 92.56 86 TRP A N 1
ATOM 670 C CA . TRP A 1 86 ? 9.998 11.462 0.929 1.00 92.56 86 TRP A CA 1
ATOM 671 C C . TRP A 1 86 ? 11.081 11.239 1.987 1.00 92.56 86 TRP A C 1
ATOM 673 O O . TRP A 1 86 ? 11.812 10.245 1.942 1.00 92.56 86 TRP A O 1
ATOM 683 N N . SER A 1 87 ? 11.161 12.150 2.964 1.00 94.69 87 SER A N 1
ATOM 684 C CA . SER A 1 87 ? 11.997 11.946 4.151 1.00 94.69 87 SER A CA 1
ATOM 685 C C . SER A 1 87 ? 11.555 10.687 4.906 1.00 94.69 87 SER A C 1
ATOM 687 O O . SER A 1 87 ? 10.394 10.277 4.822 1.00 94.69 87 SER A O 1
ATOM 689 N N . ILE A 1 88 ? 12.469 10.046 5.638 1.00 90.69 88 ILE A N 1
ATOM 690 C CA . ILE A 1 88 ? 12.114 8.841 6.399 1.00 90.69 88 ILE A CA 1
ATOM 691 C C . ILE A 1 88 ? 11.078 9.162 7.484 1.00 90.69 88 ILE A C 1
ATOM 693 O O . ILE A 1 88 ? 10.218 8.336 7.775 1.00 90.69 88 ILE A O 1
ATOM 697 N N . GLU A 1 89 ? 11.115 10.375 8.034 1.00 93.81 89 GLU A N 1
ATOM 698 C CA . GLU A 1 89 ? 10.151 10.886 9.002 1.00 93.81 89 GLU A CA 1
ATOM 699 C C . GLU A 1 89 ? 8.739 10.956 8.403 1.00 93.81 89 GLU A C 1
ATOM 701 O O . GLU A 1 89 ? 7.796 10.443 9.005 1.00 93.81 89 GLU A O 1
ATOM 706 N N . ASP A 1 90 ? 8.601 11.507 7.193 1.00 93.88 90 ASP A N 1
ATOM 707 C CA . ASP A 1 90 ? 7.313 11.588 6.492 1.00 93.88 90 ASP A CA 1
ATOM 708 C C . ASP A 1 90 ? 6.801 10.199 6.086 1.00 93.88 90 ASP A C 1
ATOM 710 O O . ASP A 1 90 ? 5.601 9.928 6.150 1.00 93.88 90 ASP A O 1
ATOM 714 N N . GLN A 1 91 ? 7.703 9.289 5.698 1.00 93.19 91 GLN A N 1
ATOM 715 C CA . GLN A 1 91 ? 7.331 7.903 5.406 1.00 93.19 91 GLN A CA 1
ATOM 716 C C . GLN A 1 91 ? 6.814 7.190 6.658 1.00 93.19 91 GLN A C 1
ATOM 718 O O . GLN A 1 91 ? 5.809 6.490 6.595 1.00 93.19 91 GLN A O 1
ATOM 723 N N . LEU A 1 92 ? 7.464 7.371 7.809 1.00 93.06 92 LEU A N 1
ATOM 724 C CA . LEU A 1 92 ? 7.032 6.766 9.070 1.00 93.06 92 LEU A CA 1
ATOM 725 C C . LEU A 1 92 ? 5.715 7.359 9.584 1.00 93.06 92 LEU A C 1
ATOM 727 O O . LEU A 1 92 ? 4.918 6.615 10.155 1.00 93.06 92 LEU A O 1
ATOM 731 N N . ALA A 1 93 ? 5.454 8.646 9.340 1.00 93.75 93 ALA A N 1
ATOM 732 C CA . ALA A 1 93 ? 4.222 9.309 9.765 1.00 93.75 93 ALA A CA 1
ATOM 733 C C . ALA A 1 93 ? 2.959 8.629 9.209 1.00 93.75 93 ALA A C 1
ATOM 735 O O . ALA A 1 93 ? 1.953 8.538 9.913 1.00 93.75 93 ALA A O 1
ATOM 736 N N . ILE A 1 94 ? 3.014 8.052 7.999 1.00 93.19 94 ILE A N 1
ATOM 737 C CA . ILE A 1 94 ? 1.855 7.333 7.445 1.00 93.19 94 ILE A CA 1
ATOM 738 C C . ILE A 1 94 ? 1.483 6.117 8.295 1.00 93.19 94 ILE A C 1
ATOM 740 O O . ILE A 1 94 ? 0.321 5.733 8.318 1.00 93.19 94 ILE A O 1
ATOM 744 N N . LEU A 1 95 ? 2.452 5.484 8.970 1.00 90.88 95 LEU A N 1
ATOM 745 C CA . LEU A 1 95 ? 2.210 4.289 9.779 1.00 90.88 95 LEU A CA 1
ATOM 746 C C . LEU A 1 95 ? 1.431 4.622 11.049 1.00 90.88 95 LEU A C 1
ATOM 748 O O . LEU A 1 95 ? 0.715 3.763 11.561 1.00 90.88 95 LEU A O 1
ATOM 752 N N . ASP A 1 96 ? 1.562 5.846 11.556 1.00 87.88 96 ASP A N 1
ATOM 753 C CA . ASP A 1 96 ? 0.785 6.313 12.701 1.00 87.88 96 ASP A CA 1
ATOM 754 C C . ASP A 1 96 ? -0.687 6.518 12.327 1.00 87.88 96 ASP A C 1
ATOM 756 O O . ASP A 1 96 ? -1.566 6.169 13.117 1.00 87.88 96 ASP A O 1
ATOM 760 N N . ASP A 1 97 ? -0.968 6.939 11.090 1.00 84.06 97 ASP A N 1
ATOM 761 C CA . ASP A 1 97 ? -2.336 7.040 10.568 1.00 84.06 97 ASP A CA 1
ATOM 762 C C . ASP A 1 97 ? -3.037 5.674 10.463 1.00 84.06 97 ASP A C 1
ATOM 764 O O . ASP A 1 97 ? -4.265 5.616 10.498 1.00 84.06 97 ASP A O 1
ATOM 768 N N . LEU A 1 98 ? -2.277 4.574 10.356 1.00 85.81 98 LEU A N 1
ATOM 769 C CA . LEU A 1 98 ? -2.812 3.212 10.202 1.00 85.81 98 LEU A CA 1
ATOM 770 C C . LEU A 1 98 ? -3.102 2.493 11.529 1.00 85.81 98 LEU A C 1
ATOM 772 O O . LEU A 1 98 ? -3.642 1.385 11.515 1.00 85.81 98 LEU A O 1
ATOM 776 N N . LYS A 1 99 ? -2.703 3.066 12.672 1.00 72.69 99 LYS A N 1
ATOM 777 C CA . LYS A 1 99 ? -2.880 2.456 14.007 1.00 72.69 99 LYS A CA 1
ATOM 778 C C . LYS A 1 99 ? -4.268 2.698 14.613 1.00 72.69 99 LYS A C 1
ATOM 780 O O . LYS A 1 99 ? -4.556 2.131 15.668 1.00 72.69 99 LYS A O 1
ATOM 785 N N . ASN A 1 100 ? -5.088 3.527 13.967 1.00 55.69 100 ASN A N 1
ATOM 786 C CA . ASN A 1 100 ? -6.437 3.907 14.400 1.00 55.69 100 ASN A CA 1
ATOM 787 C C . ASN A 1 100 ? -7.521 3.063 13.711 1.00 55.69 100 ASN A C 1
ATOM 789 O O . ASN A 1 100 ? -8.586 2.869 14.339 1.00 55.69 100 ASN A O 1
#

Radius of gyration: 14.12 Å; chains: 1; bounding box: 37×26×31 Å

Foldseek 3Di:
DFVVVVVCPVPDDPVCVVCSVVCCVVLVVLLLLVLLLLFPVSEPVCCVPPQVVVCVVPNNFVSSCVRNVHPTVVVSRVVSVVLVVDDVVSSVVSVVSHVD